Protein AF-A0A0B3AAT2-F1 (afdb_monomer)

Mean predicted aligned error: 6.56 Å

Secondary structure (DSSP, 8-state):
-HHHHHHHHHHHHHHTT-S-SHHHHHHHHHHHHHHS--HHHHHHHHHTTS--HHHHHHHHT-

Sequence (62 aa):
MKKRKVFNQISKDIKTIKIQGARNIAKKALYAYSLIPTEDSIKKLIFLRIKFFCILILLKRK

Nearest PDB structures (foldseek):
  2b8i-assembly1_A  TM=5.181E-01  e=7.641E+00  Vibrio vulnificus

Structure (mmCIF, N/CA/C/O backbone):
data_AF-A0A0B3AAT2-F1
#
_entry.id   AF-A0A0B3AAT2-F1
#
loop_
_atom_site.group_PDB
_atom_site.id
_atom_site.type_symbol
_atom_site.label_atom_id
_atom_site.label_alt_id
_atom_site.label_comp_id
_atom_site.label_asym_id
_atom_site.label_entity_id
_atom_site.label_seq_id
_atom_site.pdbx_PDB_ins_code
_atom_site.Cartn_x
_atom_site.Cartn_y
_atom_site.Cartn_z
_atom_site.occupancy
_atom_site.B_iso_or_equiv
_atom_site.auth_seq_id
_atom_site.auth_comp_id
_atom_site.auth_asym_id
_atom_site.auth_atom_id
_atom_site.pdbx_PDB_model_num
ATOM 1 N N . MET A 1 1 ? -14.103 -2.254 11.632 1.00 56.06 1 MET A N 1
ATOM 2 C CA . MET A 1 1 ? -13.097 -3.308 11.322 1.00 56.06 1 MET A CA 1
ATOM 3 C C . MET A 1 1 ? -12.778 -3.516 9.829 1.00 56.06 1 MET A C 1
ATOM 5 O O . MET A 1 1 ? -11.670 -3.951 9.535 1.00 56.06 1 MET A O 1
ATOM 9 N N . LYS A 1 2 ? -13.670 -3.202 8.870 1.00 79.75 2 LYS A N 1
ATOM 10 C CA . LYS A 1 2 ? -13.452 -3.502 7.432 1.00 79.75 2 LYS A CA 1
ATOM 11 C C . LYS A 1 2 ? -12.307 -2.703 6.766 1.00 79.75 2 LYS A C 1
ATOM 13 O O . LYS A 1 2 ? -11.493 -3.298 6.071 1.00 79.75 2 LYS A O 1
ATOM 18 N N . LYS A 1 3 ? -12.165 -1.396 7.047 1.00 83.56 3 LYS A N 1
ATOM 19 C CA . LYS A 1 3 ? -11.149 -0.515 6.415 1.00 83.56 3 LYS A CA 1
ATOM 20 C C . LYS A 1 3 ? -9.693 -0.943 6.681 1.00 83.56 3 LYS A C 1
ATOM 22 O O . LYS A 1 3 ? -8.890 -0.983 5.757 1.00 83.56 3 LYS A O 1
ATOM 27 N N . ARG A 1 4 ? -9.367 -1.348 7.919 1.00 85.81 4 ARG A N 1
ATOM 28 C CA . ARG A 1 4 ? -8.027 -1.856 8.296 1.00 85.81 4 ARG A CA 1
ATOM 29 C C . ARG A 1 4 ? -7.659 -3.154 7.575 1.00 85.81 4 ARG A C 1
ATOM 31 O O . ARG A 1 4 ? -6.517 -3.308 7.156 1.00 85.81 4 ARG A O 1
ATOM 38 N N . LYS A 1 5 ? -8.622 -4.066 7.385 1.00 89.00 5 LYS A N 1
ATOM 39 C CA . LYS A 1 5 ? -8.401 -5.301 6.613 1.00 89.00 5 LYS A CA 1
ATOM 40 C C . LYS A 1 5 ? -8.069 -4.987 5.151 1.00 89.00 5 LYS A C 1
ATOM 42 O O . LYS A 1 5 ? -7.103 -5.530 4.628 1.00 89.00 5 LYS A O 1
ATOM 47 N N . VAL A 1 6 ? -8.807 -4.060 4.534 1.00 88.94 6 VAL A N 1
ATOM 48 C CA . VAL A 1 6 ? -8.560 -3.618 3.149 1.00 88.94 6 VAL A CA 1
ATOM 49 C C . VAL A 1 6 ? -7.188 -2.948 3.014 1.00 88.94 6 VAL A C 1
ATOM 51 O O . VAL A 1 6 ? -6.430 -3.299 2.115 1.00 88.94 6 VAL A O 1
ATOM 54 N N . PHE A 1 7 ? -6.823 -2.056 3.941 1.00 89.69 7 PHE A N 1
ATOM 55 C CA . PHE A 1 7 ? -5.498 -1.425 3.968 1.00 89.69 7 PHE A CA 1
ATOM 56 C C . PHE A 1 7 ? -4.361 -2.456 4.036 1.00 89.69 7 PHE A C 1
ATOM 58 O O . PHE A 1 7 ? -3.405 -2.392 3.259 1.00 89.69 7 PHE A O 1
ATOM 65 N N . ASN A 1 8 ? -4.478 -3.437 4.935 1.00 89.38 8 ASN A N 1
ATO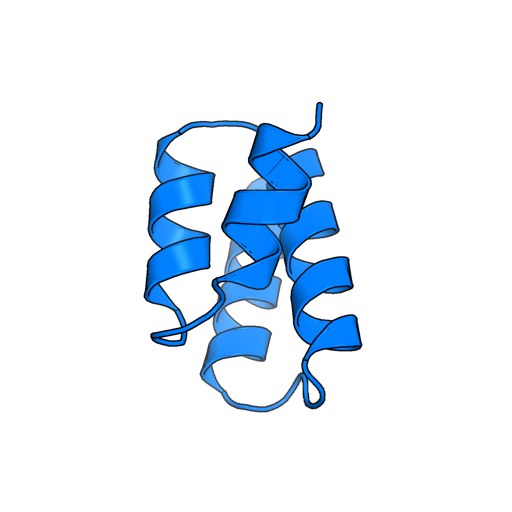M 66 C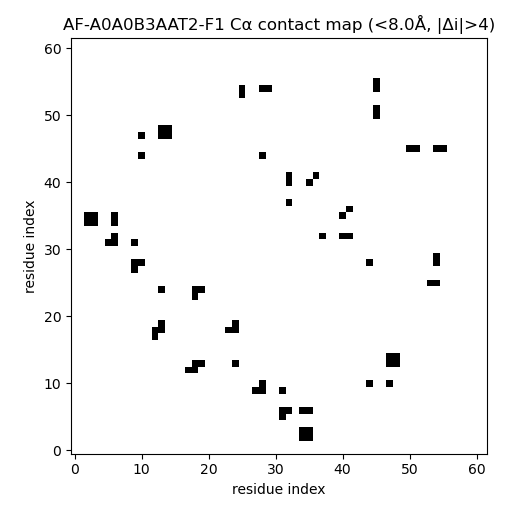 CA . ASN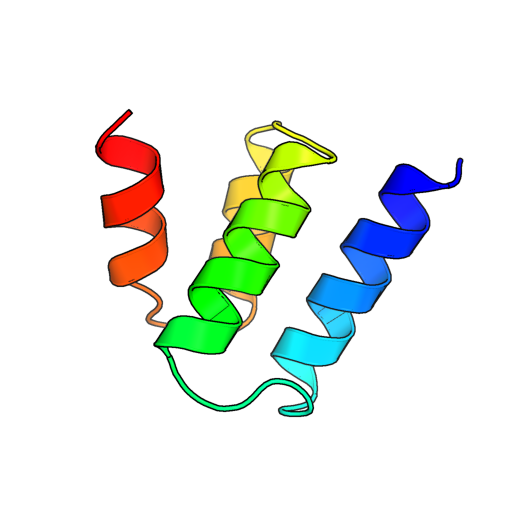 A 1 8 ? -3.480 -4.494 5.085 1.00 89.38 8 ASN A CA 1
ATOM 67 C C . ASN A 1 8 ? -3.396 -5.389 3.843 1.00 89.38 8 ASN A C 1
ATOM 69 O O . ASN A 1 8 ? -2.298 -5.802 3.472 1.00 89.38 8 ASN A O 1
ATOM 73 N N . GLN A 1 9 ? -4.525 -5.667 3.187 1.00 90.19 9 GLN A N 1
ATOM 74 C CA . GLN A 1 9 ? -4.541 -6.454 1.956 1.00 90.19 9 GLN A CA 1
ATOM 75 C C . GLN A 1 9 ? -3.839 -5.716 0.816 1.00 90.19 9 GLN A C 1
ATOM 77 O O . GLN A 1 9 ? -2.952 -6.284 0.191 1.00 90.19 9 GLN A O 1
ATOM 82 N N . ILE A 1 10 ? -4.151 -4.432 0.610 1.00 88.00 10 ILE A N 1
ATOM 83 C CA . ILE A 1 10 ? -3.478 -3.603 -0.401 1.00 88.00 10 ILE A CA 1
ATOM 84 C C . ILE A 1 10 ? -1.977 -3.520 -0.107 1.00 88.00 10 ILE A C 1
ATOM 86 O O . ILE A 1 10 ? -1.160 -3.656 -1.012 1.00 88.00 10 ILE A O 1
ATOM 90 N N . SER A 1 11 ? -1.607 -3.359 1.165 1.00 86.19 11 SER A N 1
ATOM 91 C CA . SER A 1 11 ? -0.205 -3.334 1.588 1.00 86.19 11 SER A CA 1
ATOM 92 C C . SER A 1 11 ? 0.524 -4.640 1.251 1.00 86.19 11 SER A C 1
ATOM 94 O O . SER A 1 11 ? 1.650 -4.612 0.755 1.00 86.19 11 SER A O 1
ATOM 96 N N . LYS A 1 12 ? -0.128 -5.791 1.472 1.00 88.31 12 LYS A N 1
ATOM 97 C CA . LYS A 1 12 ? 0.396 -7.103 1.072 1.00 88.31 12 LYS A CA 1
ATOM 98 C C . LYS A 1 12 ? 0.496 -7.230 -0.445 1.00 88.31 12 LYS A C 1
ATOM 100 O O . LYS A 1 12 ? 1.553 -7.620 -0.918 1.00 88.31 12 LYS A O 1
ATOM 105 N N . ASP A 1 13 ? -0.540 -6.854 -1.188 1.00 87.25 13 ASP A N 1
ATOM 106 C CA . ASP A 1 13 ? -0.582 -6.964 -2.652 1.00 87.25 13 ASP A CA 1
ATOM 107 C C . ASP A 1 13 ? 0.479 -6.080 -3.342 1.00 87.25 13 ASP A C 1
ATOM 109 O O . ASP A 1 13 ? 1.026 -6.454 -4.382 1.00 87.25 13 ASP A O 1
ATOM 113 N N . ILE A 1 14 ? 0.808 -4.920 -2.755 1.00 83.38 14 ILE A N 1
ATOM 114 C CA . ILE A 1 14 ? 1.927 -4.067 -3.194 1.00 83.38 14 ILE A CA 1
ATOM 115 C C . ILE A 1 14 ? 3.274 -4.755 -2.914 1.00 83.38 14 ILE A C 1
ATOM 117 O O . ILE A 1 14 ? 4.163 -4.724 -3.769 1.00 83.38 14 ILE A O 1
ATOM 121 N N . LYS A 1 15 ? 3.424 -5.392 -1.741 1.00 82.56 15 LYS A N 1
ATOM 122 C CA . LYS A 1 15 ? 4.653 -6.094 -1.329 1.00 82.56 15 LYS A CA 1
ATOM 123 C C . LYS A 1 15 ? 4.906 -7.369 -2.137 1.00 82.56 15 LYS A C 1
ATOM 125 O O . LYS A 1 15 ? 6.047 -7.645 -2.484 1.00 82.56 15 LYS A O 1
ATOM 130 N N . THR A 1 16 ? 3.866 -8.136 -2.454 1.00 84.31 16 THR A N 1
ATOM 131 C CA . THR A 1 16 ? 3.965 -9.429 -3.156 1.00 84.31 16 THR A CA 1
ATOM 132 C C . THR A 1 16 ? 4.041 -9.298 -4.679 1.00 84.31 16 THR A C 1
ATOM 134 O O . THR A 1 16 ? 3.881 -10.289 -5.381 1.00 84.31 16 THR A O 1
ATOM 137 N N . ILE A 1 17 ? 4.266 -8.088 -5.213 1.00 76.25 17 ILE A N 1
ATOM 138 C CA . ILE A 1 17 ? 4.377 -7.806 -6.661 1.00 76.25 17 ILE A CA 1
ATOM 139 C C . ILE A 1 17 ? 3.080 -8.136 -7.436 1.00 76.25 17 ILE A C 1
ATOM 141 O O . ILE A 1 17 ? 3.021 -8.008 -8.656 1.00 76.25 17 ILE A O 1
ATOM 145 N N . LYS A 1 18 ? 1.980 -8.451 -6.739 1.00 80.50 18 LYS A N 1
ATOM 146 C CA . LYS A 1 18 ? 0.658 -8.673 -7.342 1.00 80.50 18 LYS A CA 1
ATOM 147 C C . LYS A 1 18 ? 0.134 -7.413 -8.038 1.00 80.50 18 LYS A C 1
ATOM 149 O O . LYS A 1 18 ? -0.601 -7.496 -9.016 1.00 80.50 18 LYS A O 1
ATOM 154 N N . ILE A 1 19 ? 0.531 -6.238 -7.544 1.00 76.94 19 ILE A N 1
ATOM 155 C CA . ILE A 1 19 ? 0.288 -4.946 -8.189 1.00 76.94 19 ILE A CA 1
ATOM 156 C C . ILE A 1 19 ? 1.581 -4.496 -8.878 1.00 76.94 19 ILE A C 1
ATOM 158 O O . ILE A 1 19 ? 2.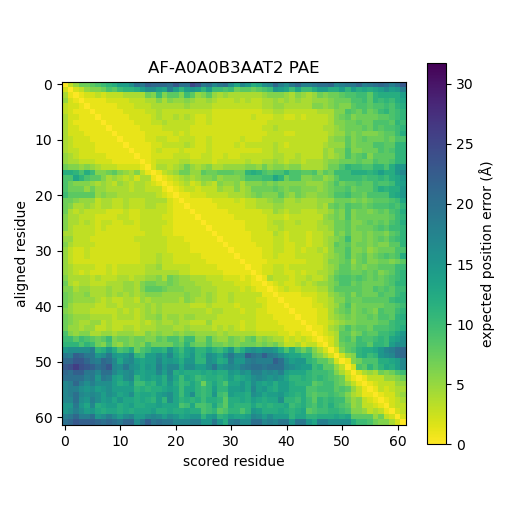546 -4.084 -8.230 1.00 76.94 19 ILE A O 1
ATOM 162 N N . GLN A 1 20 ? 1.584 -4.564 -10.207 1.00 75.31 20 GLN A N 1
ATOM 163 C CA . GLN A 1 20 ? 2.694 -4.142 -11.059 1.00 75.31 20 GLN A CA 1
ATOM 164 C C . GLN A 1 20 ? 2.434 -2.767 -11.685 1.00 75.31 20 GLN A C 1
ATOM 166 O O . GLN A 1 20 ? 1.289 -2.328 -11.814 1.00 75.31 20 GLN A O 1
ATOM 171 N N . GLY A 1 21 ? 3.512 -2.095 -12.093 1.00 80.94 21 GLY A N 1
ATOM 172 C CA . GLY A 1 21 ? 3.462 -0.790 -12.747 1.00 80.94 21 GLY A CA 1
ATOM 173 C C . GLY A 1 21 ? 3.353 0.374 -11.762 1.00 80.94 21 GLY A C 1
ATOM 174 O O . GLY A 1 21 ? 2.499 0.402 -10.870 1.00 80.94 21 GLY A O 1
ATOM 175 N N . ALA A 1 22 ? 4.211 1.382 -11.943 1.00 80.88 22 ALA A N 1
ATOM 176 C CA . ALA A 1 22 ? 4.352 2.440 -10.951 1.00 80.88 22 ALA A CA 1
ATOM 177 C C . ALA A 1 22 ? 3.043 3.242 -10.745 1.00 80.88 22 ALA A C 1
ATOM 179 O O . ALA A 1 22 ? 2.604 3.544 -9.635 1.00 80.88 22 ALA A O 1
ATOM 180 N N . ARG A 1 23 ? 2.331 3.514 -11.837 1.00 82.75 23 ARG A N 1
ATOM 181 C CA . ARG A 1 23 ? 1.047 4.222 -11.791 1.00 82.75 23 ARG A CA 1
ATOM 182 C C . ARG A 1 23 ? -0.032 3.454 -11.019 1.00 82.75 23 ARG A C 1
ATOM 184 O O . ARG A 1 23 ? -0.831 4.066 -10.313 1.00 82.75 23 ARG A O 1
ATOM 191 N N . ASN A 1 24 ? -0.067 2.128 -11.148 1.00 85.50 24 ASN A N 1
ATOM 192 C CA . ASN A 1 24 ? -1.087 1.296 -10.511 1.00 85.50 24 ASN A CA 1
ATOM 193 C C . ASN A 1 24 ? -0.840 1.173 -9.002 1.00 85.50 24 ASN A C 1
ATOM 195 O O . ASN A 1 24 ? -1.768 1.313 -8.205 1.00 85.50 24 ASN A O 1
ATOM 199 N N . ILE A 1 25 ? 0.429 1.020 -8.614 1.00 82.44 25 ILE A N 1
ATOM 200 C CA . ILE A 1 25 ? 0.850 1.054 -7.209 1.00 82.44 25 ILE A CA 1
ATOM 201 C C . ILE A 1 25 ? 0.473 2.402 -6.583 1.00 82.44 25 ILE A C 1
ATOM 203 O O . ILE A 1 25 ? -0.151 2.413 -5.525 1.00 82.44 25 ILE A O 1
ATOM 207 N N . ALA A 1 26 ? 0.748 3.528 -7.255 1.00 82.56 26 ALA A N 1
ATOM 208 C CA . ALA A 1 26 ? 0.373 4.855 -6.758 1.00 82.56 26 ALA A CA 1
ATOM 209 C C . ALA A 1 26 ? -1.146 5.007 -6.563 1.00 82.56 26 ALA A C 1
ATOM 211 O O . ALA A 1 26 ? -1.581 5.465 -5.509 1.00 82.56 26 ALA A O 1
ATOM 212 N N . LYS A 1 27 ? -1.966 4.575 -7.533 1.00 85.69 27 LYS A N 1
ATOM 213 C CA . LYS A 1 27 ? -3.437 4.604 -7.410 1.00 85.69 27 LYS A CA 1
ATOM 214 C C . LYS A 1 27 ? -3.930 3.777 -6.219 1.00 85.69 27 LYS A C 1
ATOM 216 O O . LYS A 1 27 ? -4.766 4.244 -5.447 1.00 85.69 27 LYS A O 1
ATOM 221 N N . LYS A 1 28 ? -3.409 2.559 -6.052 1.00 87.50 28 LYS A N 1
ATOM 222 C CA . LYS A 1 28 ? -3.794 1.659 -4.953 1.00 87.50 28 LYS A CA 1
ATOM 223 C C . LYS A 1 28 ? -3.312 2.173 -3.595 1.00 87.50 28 LYS A C 1
ATOM 225 O O . LYS A 1 28 ? -4.062 2.088 -2.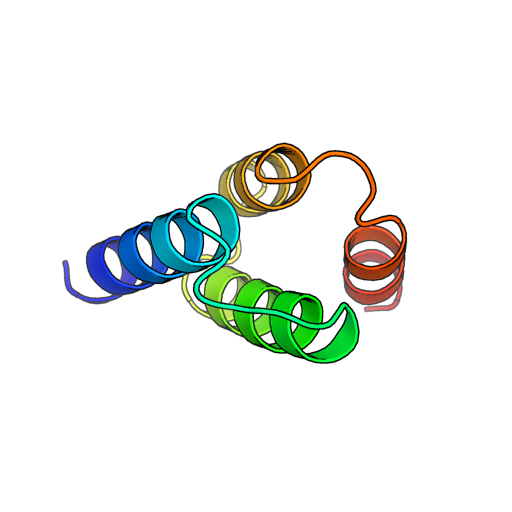628 1.00 87.50 28 LYS A O 1
ATOM 230 N N . ALA A 1 29 ? -2.118 2.758 -3.530 1.00 84.62 29 ALA A N 1
ATOM 231 C CA . ALA A 1 29 ? -1.591 3.385 -2.322 1.00 84.62 29 ALA A CA 1
ATOM 232 C C . ALA A 1 29 ? -2.388 4.638 -1.926 1.00 84.62 29 ALA A C 1
ATOM 234 O O . ALA A 1 29 ? -2.730 4.786 -0.757 1.00 84.62 29 ALA A O 1
ATOM 235 N N . LEU A 1 30 ? -2.758 5.495 -2.885 1.00 85.38 30 LEU A N 1
ATOM 236 C CA . LEU A 1 30 ? -3.641 6.643 -2.636 1.00 85.38 30 LEU A CA 1
ATOM 237 C C . LEU A 1 30 ? -5.009 6.198 -2.117 1.00 85.38 30 LEU A C 1
ATOM 239 O O . LEU A 1 30 ? -5.524 6.771 -1.160 1.00 85.38 30 LEU A O 1
ATOM 243 N N . TYR A 1 31 ? -5.574 5.142 -2.703 1.00 87.50 31 TYR A N 1
ATOM 244 C CA . TYR A 1 31 ? -6.816 4.559 -2.209 1.00 87.50 31 TYR A CA 1
ATOM 245 C C . TYR A 1 31 ? -6.657 4.024 -0.778 1.00 87.50 31 TYR A C 1
ATOM 247 O O . TYR A 1 31 ? -7.467 4.343 0.089 1.00 87.50 31 TYR A O 1
ATOM 255 N N . ALA A 1 32 ? -5.581 3.287 -0.487 1.00 87.38 32 ALA A N 1
ATOM 256 C CA . ALA A 1 32 ? -5.287 2.808 0.863 1.00 87.38 32 ALA A CA 1
ATOM 257 C C . ALA A 1 32 ? -5.141 3.959 1.875 1.00 87.38 32 ALA A C 1
ATOM 259 O O . ALA A 1 32 ? -5.707 3.881 2.965 1.00 87.38 32 ALA A O 1
ATOM 260 N N . TYR A 1 33 ? -4.460 5.045 1.501 1.00 86.56 33 TYR A N 1
ATOM 261 C CA . TYR A 1 33 ? -4.348 6.247 2.327 1.00 86.56 33 TYR A CA 1
ATOM 262 C C . TYR A 1 33 ? -5.710 6.917 2.559 1.00 86.56 33 TYR A C 1
ATOM 264 O O . TYR A 1 33 ? -6.032 7.264 3.688 1.00 86.56 33 TYR A O 1
ATOM 272 N N . SER A 1 34 ? -6.568 7.007 1.537 1.00 86.50 34 SER A N 1
ATOM 273 C CA . SER A 1 34 ? -7.923 7.565 1.690 1.00 86.50 34 SER A CA 1
ATOM 274 C C . SER A 1 34 ? -8.804 6.782 2.677 1.00 86.50 34 SER A C 1
ATOM 276 O O . SER A 1 34 ? -9.721 7.339 3.276 1.00 86.50 34 SER A O 1
ATOM 278 N N . LEU A 1 35 ? -8.520 5.489 2.884 1.00 88.25 35 LEU A N 1
ATOM 279 C CA . LEU A 1 35 ? -9.239 4.656 3.849 1.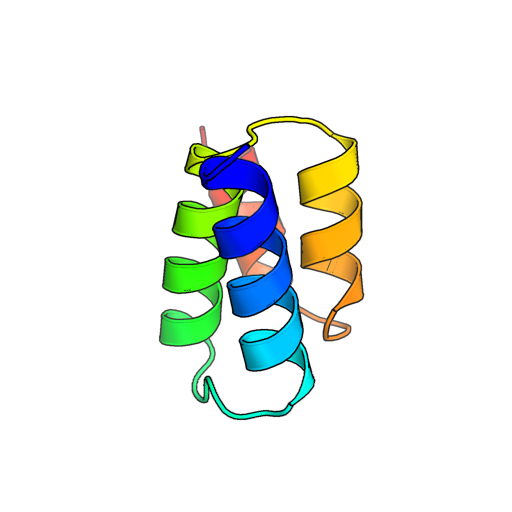00 88.25 35 LEU A CA 1
ATOM 280 C C . LEU A 1 35 ? -8.784 4.900 5.292 1.00 88.25 35 LEU A C 1
ATOM 282 O O . LEU A 1 35 ? -9.595 4.750 6.211 1.00 88.25 35 LEU A O 1
ATOM 286 N N . ILE A 1 36 ? -7.497 5.20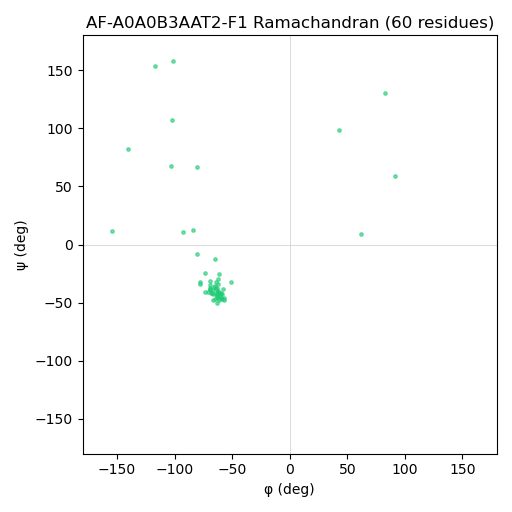5 5.486 1.00 87.56 36 ILE A N 1
ATOM 287 C CA . ILE A 1 36 ? -6.871 5.472 6.786 1.00 87.56 36 ILE A CA 1
ATOM 288 C C . ILE A 1 36 ? -5.868 6.626 6.608 1.00 87.56 36 ILE A C 1
ATOM 290 O O . ILE A 1 36 ? -4.671 6.380 6.435 1.00 87.56 36 ILE A O 1
ATOM 294 N N . PRO A 1 37 ? -6.341 7.883 6.630 1.00 85.50 37 PRO A N 1
ATOM 295 C CA . PRO A 1 37 ? -5.497 9.049 6.403 1.00 85.50 37 PRO A CA 1
ATOM 296 C C . PRO A 1 37 ? -4.727 9.404 7.682 1.00 85.50 37 PRO A C 1
ATOM 298 O O . PRO A 1 37 ? -4.983 10.415 8.324 1.00 85.50 37 PRO A O 1
ATOM 301 N N . THR A 1 38 ? -3.807 8.531 8.093 1.00 87.31 38 THR A N 1
ATOM 302 C CA . THR A 1 38 ? -2.926 8.745 9.250 1.00 87.31 38 THR A CA 1
ATOM 303 C C . THR A 1 38 ? -1.469 8.790 8.815 1.00 87.31 38 THR A C 1
ATOM 305 O O . THR A 1 38 ? -1.087 8.160 7.825 1.00 87.31 38 THR A O 1
ATOM 308 N N . GLU A 1 39 ? -0.630 9.486 9.578 1.00 81.81 39 GLU A N 1
ATOM 309 C CA . GLU A 1 39 ? 0.811 9.565 9.308 1.00 81.81 39 GLU A CA 1
ATOM 310 C C . GLU A 1 39 ? 1.481 8.185 9.290 1.00 81.81 39 GLU A C 1
ATOM 312 O O . GLU A 1 39 ? 2.305 7.895 8.422 1.00 81.81 39 GLU A O 1
ATOM 317 N N . ASP A 1 40 ? 1.068 7.282 10.181 1.00 83.56 40 ASP A N 1
ATOM 318 C CA . ASP A 1 40 ? 1.569 5.903 10.212 1.00 83.56 40 ASP A CA 1
ATOM 319 C C . ASP A 1 40 ? 1.243 5.125 8.938 1.00 83.56 40 ASP A C 1
ATOM 321 O O . ASP A 1 40 ? 2.027 4.280 8.492 1.00 83.56 40 ASP A O 1
ATOM 325 N N . SER A 1 41 ? 0.089 5.408 8.330 1.00 81.12 41 SER A N 1
ATOM 326 C CA . SER A 1 41 ? -0.318 4.782 7.073 1.00 81.12 41 SER A CA 1
ATOM 327 C C . SER A 1 41 ? 0.563 5.262 5.923 1.00 81.12 41 SER A C 1
ATOM 329 O O . SER A 1 41 ? 0.960 4.451 5.086 1.00 81.12 41 SER A O 1
ATOM 331 N N . ILE A 1 42 ? 0.954 6.541 5.924 1.00 80.31 42 ILE A N 1
ATOM 332 C CA . ILE A 1 42 ? 1.923 7.099 4.969 1.00 80.31 42 ILE A CA 1
ATOM 333 C C . ILE A 1 42 ? 3.283 6.419 5.143 1.00 80.31 42 ILE A C 1
ATOM 335 O O . ILE A 1 42 ? 3.833 5.902 4.169 1.00 80.31 42 ILE A O 1
ATOM 339 N N . LYS A 1 43 ? 3.798 6.351 6.378 1.00 81.62 43 LYS A N 1
ATOM 340 C CA . LYS A 1 43 ? 5.091 5.710 6.685 1.00 81.62 43 LYS A CA 1
ATOM 341 C C . LYS A 1 43 ? 5.115 4.250 6.225 1.00 81.62 43 LYS A C 1
ATOM 343 O O . LYS A 1 43 ? 6.055 3.833 5.548 1.00 81.62 43 LYS A O 1
ATOM 348 N N . LYS A 1 44 ? 4.051 3.490 6.510 1.00 81.31 44 LYS A N 1
ATOM 349 C CA . LYS A 1 44 ? 3.904 2.103 6.039 1.00 81.31 44 LYS A CA 1
ATOM 350 C C . LYS A 1 44 ? 3.878 2.006 4.518 1.00 81.31 44 LYS A C 1
ATOM 352 O O . LYS A 1 44 ? 4.603 1.187 3.966 1.00 81.31 44 LYS A O 1
ATOM 357 N N . LEU A 1 45 ? 3.087 2.834 3.834 1.00 79.38 45 LEU A N 1
ATOM 358 C CA . LEU A 1 45 ? 2.983 2.795 2.370 1.00 79.38 45 LEU A CA 1
ATOM 359 C C . LEU A 1 45 ? 4.300 3.168 1.672 1.00 79.38 45 LEU A C 1
ATOM 361 O O . LEU A 1 45 ? 4.634 2.561 0.656 1.00 79.38 45 LEU A O 1
ATOM 365 N N . ILE A 1 46 ? 5.072 4.105 2.229 1.00 75.06 46 ILE A N 1
ATOM 366 C CA . ILE A 1 46 ? 6.399 4.488 1.715 1.00 75.06 46 ILE A CA 1
ATOM 367 C C . ILE A 1 46 ? 7.404 3.333 1.857 1.00 75.06 46 ILE A C 1
ATOM 369 O O . ILE A 1 4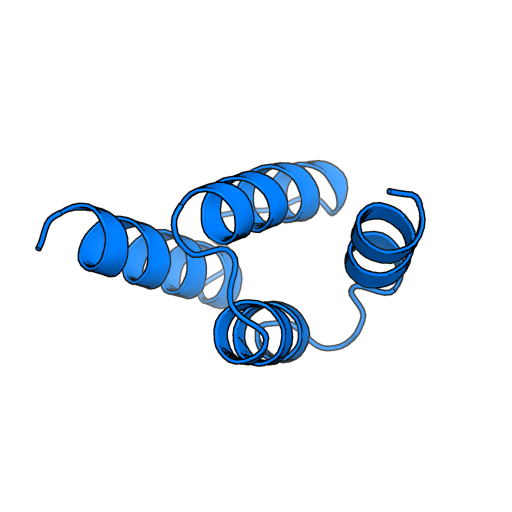6 ? 8.203 3.092 0.949 1.00 75.06 46 ILE A O 1
ATOM 373 N N . PHE A 1 47 ? 7.351 2.595 2.969 1.00 73.44 47 PHE A N 1
ATOM 374 C CA . PHE A 1 47 ? 8.314 1.535 3.274 1.00 73.44 47 PHE A CA 1
ATOM 375 C C . PHE A 1 47 ? 8.122 0.261 2.434 1.00 73.44 47 PHE A C 1
ATOM 377 O O . PHE A 1 47 ? 9.074 -0.481 2.210 1.00 73.44 47 PHE A O 1
ATOM 384 N N . LEU A 1 48 ? 6.916 0.006 1.916 1.00 71.12 48 LEU A N 1
ATOM 385 C CA . LEU A 1 48 ? 6.579 -1.265 1.261 1.00 71.12 48 LEU A CA 1
ATOM 386 C C . LEU A 1 48 ? 7.339 -1.564 -0.039 1.00 71.12 48 LEU A C 1
ATOM 388 O O . LEU A 1 48 ? 7.261 -2.704 -0.496 1.00 71.12 48 LEU A O 1
ATOM 392 N N . ARG A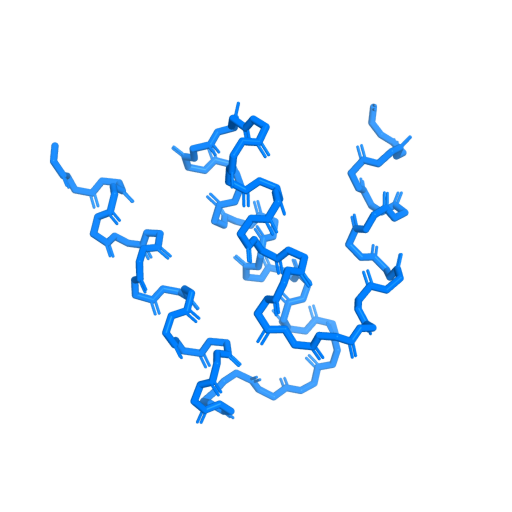 1 49 ? 8.060 -0.608 -0.647 1.00 59.09 49 ARG A N 1
ATOM 393 C CA . ARG A 1 49 ? 8.808 -0.909 -1.881 1.00 59.09 49 ARG A CA 1
ATOM 394 C C . ARG A 1 49 ? 10.041 -0.075 -2.222 1.00 59.09 49 ARG A C 1
ATOM 396 O O . ARG A 1 49 ? 10.495 -0.222 -3.344 1.00 59.09 49 ARG A O 1
ATOM 403 N N . ILE A 1 50 ? 10.567 0.749 -1.309 1.00 50.00 50 ILE A N 1
ATOM 404 C CA . ILE A 1 50 ? 11.828 1.518 -1.456 1.00 50.00 50 ILE A CA 1
ATOM 405 C C . ILE A 1 50 ? 11.979 2.170 -2.854 1.00 50.00 50 ILE A C 1
ATOM 407 O O . ILE A 1 50 ? 12.431 1.559 -3.814 1.00 50.00 50 ILE A O 1
ATOM 411 N N . LYS A 1 51 ? 11.645 3.468 -2.925 1.00 53.50 51 LYS A N 1
ATOM 412 C CA . LYS A 1 51 ? 11.530 4.357 -4.110 1.00 53.50 51 LYS A CA 1
ATOM 413 C C . LYS A 1 51 ? 10.146 4.436 -4.750 1.00 53.50 51 LYS A C 1
ATOM 415 O O . LYS A 1 51 ? 9.974 4.288 -5.954 1.00 53.50 51 LYS A O 1
ATOM 420 N N . PHE A 1 52 ? 9.170 4.863 -3.957 1.00 55.38 52 PHE A N 1
ATOM 421 C CA . PHE A 1 52 ? 8.027 5.597 -4.497 1.00 55.38 52 PHE A CA 1
ATOM 422 C C . PHE A 1 52 ? 8.142 7.093 -4.205 1.00 55.38 52 PHE A C 1
ATOM 424 O O . PHE A 1 52 ? 7.350 7.677 -3.470 1.00 55.38 52 PHE A O 1
ATOM 431 N N . PHE A 1 53 ? 9.130 7.725 -4.841 1.00 52.75 53 PHE A N 1
ATOM 432 C CA . PHE A 1 53 ? 9.260 9.185 -4.903 1.00 52.75 53 PHE A CA 1
ATOM 433 C C . PHE A 1 53 ? 7.939 9.842 -5.368 1.00 52.75 53 PHE A C 1
ATOM 435 O O . PHE A 1 53 ? 7.538 10.888 -4.867 1.00 52.75 53 PHE A O 1
ATOM 442 N N . CYS A 1 54 ? 7.174 9.158 -6.228 1.00 53.09 54 CYS A N 1
ATOM 443 C CA . CYS A 1 54 ? 5.890 9.640 -6.735 1.00 53.09 54 CYS A CA 1
ATOM 444 C C . CYS A 1 54 ? 4.751 9.689 -5.700 1.00 53.09 54 CYS A C 1
ATOM 446 O O . CYS A 1 54 ? 3.894 10.559 -5.821 1.00 53.09 54 CYS A O 1
ATOM 448 N N . ILE A 1 55 ? 4.703 8.797 -4.696 1.00 58.97 55 ILE A N 1
ATOM 449 C CA . ILE A 1 55 ? 3.630 8.845 -3.678 1.00 58.97 55 ILE A CA 1
ATOM 450 C C . ILE A 1 55 ? 3.832 10.061 -2.774 1.00 58.97 55 ILE A C 1
ATOM 452 O O . ILE A 1 55 ? 2.868 10.763 -2.484 1.00 58.97 55 ILE A O 1
ATOM 456 N N . LEU A 1 56 ? 5.080 10.355 -2.393 1.00 57.50 56 LEU A N 1
ATOM 457 C CA . LEU A 1 56 ? 5.395 11.540 -1.597 1.00 57.50 56 LEU A CA 1
ATOM 458 C C . LEU A 1 56 ? 5.032 12.828 -2.352 1.00 57.50 56 LEU A C 1
ATOM 460 O O . LEU A 1 56 ? 4.453 13.731 -1.761 1.00 57.50 56 LEU A O 1
ATOM 464 N N . ILE A 1 57 ? 5.310 12.890 -3.661 1.00 54.81 57 ILE A N 1
ATOM 465 C CA . ILE A 1 57 ? 4.932 14.038 -4.501 1.00 54.81 57 ILE A CA 1
ATOM 466 C C . ILE A 1 57 ? 3.409 14.182 -4.592 1.00 54.81 57 ILE A C 1
ATOM 468 O O . ILE A 1 57 ? 2.905 15.294 -4.496 1.00 54.81 57 ILE A O 1
ATOM 472 N N . LEU A 1 58 ? 2.664 13.086 -4.759 1.00 55.41 58 LEU A N 1
ATOM 473 C CA . LEU A 1 58 ? 1.200 13.137 -4.852 1.00 55.41 58 LEU A CA 1
ATOM 474 C C . LEU A 1 58 ? 0.530 13.506 -3.523 1.00 55.41 58 LEU A C 1
ATOM 476 O O . LEU A 1 58 ? -0.479 14.202 -3.539 1.00 55.41 58 LEU A O 1
ATOM 480 N N . LEU A 1 59 ? 1.083 13.066 -2.391 1.00 58.03 59 LEU A N 1
ATOM 481 C CA . LEU A 1 59 ? 0.564 13.408 -1.064 1.00 58.03 59 LEU A CA 1
ATOM 482 C C . LEU A 1 59 ? 0.960 14.823 -0.619 1.00 58.03 59 LEU A C 1
ATOM 484 O O . LEU A 1 59 ? 0.171 15.462 0.059 1.00 58.03 59 LEU A O 1
ATOM 488 N N . LYS A 1 60 ? 2.137 15.331 -1.016 1.00 56.44 60 LYS A N 1
ATOM 489 C CA . LYS A 1 60 ? 2.574 16.713 -0.725 1.00 56.44 60 LYS A CA 1
ATOM 490 C C . LYS A 1 60 ? 1.988 17.774 -1.668 1.00 56.44 60 LYS A C 1
ATOM 492 O O . LYS A 1 60 ? 2.210 18.956 -1.445 1.00 56.44 60 LYS A O 1
ATOM 497 N N . ARG A 1 61 ? 1.298 17.373 -2.743 1.00 51.06 61 ARG A N 1
ATOM 498 C CA . ARG A 1 61 ? 0.623 18.281 -3.694 1.00 51.06 61 ARG A CA 1
ATOM 499 C C . ARG A 1 61 ? -0.848 18.551 -3.354 1.00 51.06 61 ARG A C 1
ATOM 501 O O . ARG A 1 61 ? -1.560 19.103 -4.191 1.00 51.06 61 ARG A O 1
ATOM 508 N N . LYS A 1 62 ? -1.303 18.145 -2.173 1.00 46.66 62 LYS A N 1
ATOM 509 C CA . LYS A 1 62 ? -2.615 18.489 -1.631 1.00 46.66 62 LYS A CA 1
ATOM 510 C C . LYS A 1 62 ? -2.462 19.311 -0.368 1.00 46.66 62 LYS A C 1
ATOM 512 O O . LYS A 1 62 ? -1.477 19.052 0.356 1.00 46.66 62 LYS A O 1
#

pLDDT: mean 76.57, std 13.13, range [46.66, 90.19]

Radius of gyration: 10.66 Å; Cα contacts (8 Å, |Δi|>4): 41; chains: 1; bounding box: 25×28×24 Å

Solvent-accessible surface area (backbone atoms only — not comparable to full-atom values): 3672 Å² total; per-residue (Å²): 121,69,60,63,54,52,37,53,48,53,52,47,35,51,55,70,58,74,47,63,59,74,70,52,43,43,54,52,49,51,52,39,35,73,67,44,85,44,72,68,46,51,55,51,63,54,64,55,68,74,83,56,67,64,52,58,52,61,60,69,72,104

Foldseek 3Di:
DVLVVLLVVLLVCLLVCVQDDLVRLLVSLVVNCVSPVDPVSVVSSCPSPPDPPVNVVVVVVD